Protein AF-A0A968DSQ9-F1 (afdb_monomer_lite)

pLDDT: mean 94.44, std 7.14, range [61.22, 98.44]

Foldseek 3Di:
DDFKDWAWDKDWDADDPVCCVVPVDGIDIDTDGTPGDIDGPVNVVVD

Structure (mmCIF, N/CA/C/O backbone):
data_AF-A0A968DSQ9-F1
#
_entry.id   AF-A0A968DSQ9-F1
#
loop_
_atom_site.group_PDB
_atom_site.id
_atom_site.type_symbol
_atom_site.label_atom_id
_atom_site.label_alt_id
_atom_site.label_comp_id
_atom_site.label_asym_id
_atom_site.label_entity_id
_atom_site.label_seq_id
_atom_site.pdbx_PDB_ins_code
_atom_site.Cartn_x
_atom_site.Cartn_y
_atom_site.Cartn_z
_atom_site.occupancy
_atom_site.B_iso_or_equiv
_atom_site.auth_seq_id
_atom_site.auth_comp_id
_atom_site.auth_asym_id
_atom_site.auth_atom_id
_atom_site.pdbx_PDB_model_num
ATOM 1 N N . PRO A 1 1 ? 12.453 -14.401 -13.572 1.00 80.25 1 PRO A N 1
ATOM 2 C CA . PRO A 1 1 ? 12.356 -13.158 -12.756 1.00 80.25 1 PRO A CA 1
ATOM 3 C C . PRO A 1 1 ? 11.088 -12.379 -13.160 1.00 80.25 1 PRO A C 1
ATOM 5 O O . PRO A 1 1 ? 10.615 -12.627 -14.269 1.00 80.25 1 PRO A O 1
ATOM 8 N N . PRO A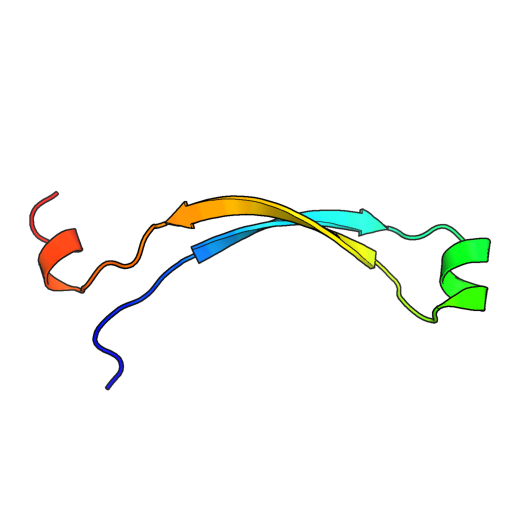 1 2 ? 10.510 -11.507 -12.306 1.00 86.94 2 PRO A N 1
ATOM 9 C CA . PRO A 1 2 ? 9.343 -10.701 -12.672 1.00 86.94 2 PRO A CA 1
ATOM 10 C C . PRO A 1 2 ? 9.725 -9.630 -13.702 1.00 86.94 2 PRO A C 1
ATOM 12 O O . PRO A 1 2 ? 10.719 -8.932 -13.526 1.00 86.94 2 PRO A O 1
ATOM 15 N N . THR A 1 3 ? 8.947 -9.528 -14.779 1.00 95.12 3 THR A N 1
ATOM 16 C CA . THR A 1 3 ? 9.239 -8.663 -15.937 1.00 95.12 3 THR A CA 1
ATOM 17 C C . THR A 1 3 ? 8.520 -7.316 -15.901 1.00 95.12 3 THR A C 1
ATOM 19 O O . THR A 1 3 ? 8.892 -6.417 -16.645 1.00 95.12 3 THR A O 1
ATOM 22 N N . TYR A 1 4 ? 7.527 -7.160 -15.023 1.00 96.19 4 TYR A N 1
ATOM 23 C CA . TYR A 1 4 ? 6.761 -5.928 -14.852 1.00 96.19 4 TYR A CA 1
ATOM 24 C C . TYR A 1 4 ? 6.569 -5.614 -13.371 1.00 96.19 4 TYR A C 1
ATOM 26 O O . TYR A 1 4 ? 6.310 -6.513 -12.564 1.00 96.19 4 TYR A O 1
ATOM 34 N N . ILE A 1 5 ? 6.626 -4.330 -13.028 1.00 95.25 5 ILE A N 1
ATOM 35 C CA . ILE A 1 5 ? 6.276 -3.809 -11.705 1.00 95.25 5 ILE A CA 1
ATOM 36 C C . ILE A 1 5 ? 5.143 -2.793 -11.821 1.00 95.25 5 ILE A C 1
ATOM 38 O O . ILE A 1 5 ? 5.006 -2.114 -12.830 1.00 95.25 5 ILE A O 1
ATOM 42 N N . ARG A 1 6 ? 4.334 -2.669 -10.768 1.00 96.75 6 ARG A N 1
ATOM 43 C CA . ARG A 1 6 ? 3.336 -1.600 -10.617 1.00 96.75 6 ARG A CA 1
ATOM 44 C C . ARG A 1 6 ? 3.360 -1.083 -9.188 1.00 96.75 6 ARG A C 1
ATOM 46 O O . ARG A 1 6 ? 3.653 -1.851 -8.270 1.00 96.75 6 ARG A O 1
ATOM 53 N N . ALA A 1 7 ? 2.964 0.167 -8.985 1.00 97.06 7 ALA A N 1
ATOM 54 C CA . ALA A 1 7 ? 2.857 0.759 -7.655 1.00 97.06 7 ALA A CA 1
ATOM 55 C C . ALA A 1 7 ? 1.474 1.382 -7.439 1.00 97.06 7 ALA A C 1
ATOM 57 O O . ALA A 1 7 ? 0.921 2.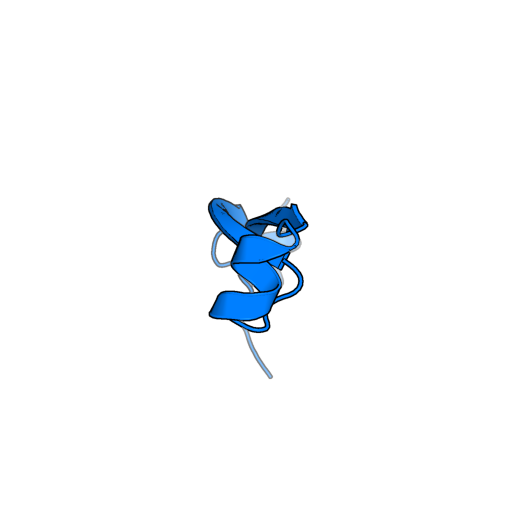050 -8.312 1.00 97.06 7 ALA A O 1
ATOM 58 N N . ARG A 1 8 ? 0.909 1.166 -6.250 1.00 97.94 8 ARG A N 1
ATOM 59 C CA . ARG A 1 8 ? -0.389 1.707 -5.824 1.00 97.94 8 ARG A CA 1
ATOM 60 C C . ARG A 1 8 ? -0.171 2.661 -4.660 1.00 97.94 8 ARG A C 1
ATOM 62 O O . ARG A 1 8 ? 0.524 2.302 -3.712 1.00 97.94 8 ARG A O 1
ATOM 69 N N . LEU A 1 9 ? -0.798 3.829 -4.714 1.00 98.31 9 LEU A N 1
ATOM 70 C CA . LEU A 1 9 ? -0.754 4.809 -3.642 1.00 98.31 9 LEU A CA 1
ATOM 71 C C . LEU A 1 9 ? -1.880 4.550 -2.640 1.00 98.31 9 LEU A C 1
ATOM 73 O O . LEU A 1 9 ? -3.045 4.393 -3.013 1.00 98.31 9 LEU A O 1
ATOM 77 N N . PHE A 1 10 ? -1.520 4.535 -1.361 1.00 98.44 10 PHE A N 1
ATOM 78 C CA . PHE A 1 10 ? -2.462 4.403 -0.259 1.00 98.44 10 PHE A CA 1
ATOM 79 C C . PHE A 1 10 ? -2.233 5.506 0.769 1.00 98.44 10 PHE A C 1
ATOM 81 O O . PHE A 1 10 ? -1.088 5.818 1.100 1.00 98.44 10 PHE A O 1
ATOM 88 N N . ARG A 1 11 ? -3.322 6.047 1.315 1.00 98.31 11 ARG A N 1
ATOM 89 C CA . ARG A 1 11 ? -3.296 6.875 2.520 1.00 98.31 11 ARG A CA 1
ATOM 90 C C . ARG A 1 11 ? -3.396 5.972 3.736 1.00 98.31 11 ARG A C 1
ATOM 92 O O . ARG A 1 11 ? -4.250 5.088 3.777 1.00 98.31 11 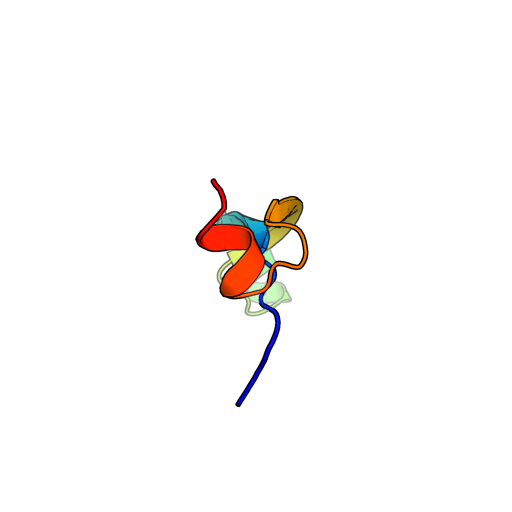ARG A O 1
ATOM 99 N N . TYR A 1 12 ? -2.535 6.214 4.714 1.00 98.19 12 TYR A N 1
ATOM 100 C CA . TYR A 1 12 ? -2.597 5.562 6.013 1.00 98.19 12 TYR A CA 1
ATOM 101 C C . TYR A 1 12 ? -2.963 6.593 7.064 1.00 98.19 12 TYR A C 1
ATOM 103 O O . TYR A 1 12 ? -2.380 7.673 7.119 1.00 98.19 12 TYR A O 1
ATOM 111 N N . GLU A 1 13 ? -3.911 6.230 7.910 1.00 97.81 13 GLU A N 1
ATOM 112 C CA . GLU A 1 13 ? -4.300 7.020 9.068 1.00 97.81 13 GLU A CA 1
ATOM 113 C C . GLU A 1 13 ? -4.333 6.103 10.280 1.00 97.81 13 GLU A C 1
ATOM 115 O O . GLU A 1 13 ? -4.769 4.950 10.186 1.00 97.81 13 GLU A O 1
ATOM 120 N N . PHE A 1 14 ? -3.851 6.598 11.418 1.00 98.12 14 PHE A N 1
ATOM 121 C CA . PHE A 1 14 ? -3.980 5.864 12.668 1.00 98.12 14 PHE A CA 1
ATOM 122 C C . PHE A 1 14 ? -5.460 5.678 12.997 1.00 98.12 14 PHE A C 1
ATOM 124 O O . PHE A 1 14 ? -6.261 6.605 12.874 1.00 98.12 14 PHE A O 1
ATOM 131 N N . THR A 1 15 ? -5.818 4.482 13.447 1.00 97.75 15 THR A N 1
ATOM 132 C CA . THR A 1 15 ? -7.139 4.236 14.031 1.00 97.75 15 THR A CA 1
ATOM 133 C C . THR A 1 15 ? -7.235 4.873 15.413 1.00 97.75 15 THR A C 1
ATOM 135 O O . THR A 1 15 ? -6.258 4.883 16.168 1.00 97.75 15 THR A O 1
ATOM 138 N N . ASN A 1 16 ? -8.427 5.319 15.799 1.00 97.38 16 ASN A N 1
ATOM 139 C CA . ASN A 1 16 ? -8.702 5.732 17.171 1.00 97.38 16 ASN A CA 1
ATOM 140 C C . ASN A 1 16 ? -8.884 4.520 18.111 1.00 97.38 16 ASN A C 1
ATOM 142 O O . ASN A 1 16 ? -8.931 3.363 17.687 1.00 97.38 16 ASN A O 1
ATOM 146 N N . PHE A 1 17 ? -9.000 4.775 19.419 1.00 97.38 17 PHE A N 1
ATOM 147 C CA . PHE A 1 17 ? -9.125 3.710 20.421 1.00 97.38 17 PHE A CA 1
ATOM 148 C C . PHE A 1 17 ? -10.351 2.810 20.228 1.00 97.38 17 PHE A C 1
ATOM 150 O O . PHE A 1 17 ? -10.256 1.612 20.493 1.00 97.38 17 PHE A O 1
ATOM 157 N N . LYS A 1 18 ? -11.489 3.361 19.787 1.00 97.56 18 LYS A N 1
ATOM 158 C CA . LYS A 1 18 ? -12.711 2.584 19.547 1.00 97.56 18 LYS A CA 1
ATOM 159 C C . LYS A 1 18 ? -12.513 1.647 18.356 1.00 97.56 18 LYS A C 1
ATOM 161 O O . LYS A 1 18 ? -12.647 0.439 18.514 1.00 97.56 18 LYS A O 1
ATOM 166 N N . GLU A 1 19 ? -12.085 2.191 17.219 1.00 97.31 19 GLU A N 1
ATOM 167 C CA . GLU A 1 19 ? -11.799 1.427 15.995 1.00 97.31 19 GLU A CA 1
ATOM 168 C C . GLU A 1 19 ? -10.777 0.312 16.246 1.00 97.31 19 GLU A C 1
ATOM 170 O O . GLU A 1 19 ? -10.943 -0.814 15.775 1.00 97.31 19 GLU A O 1
ATOM 175 N N . ARG A 1 20 ? -9.731 0.597 17.031 1.00 97.19 20 ARG A N 1
ATOM 176 C CA . ARG A 1 20 ? -8.716 -0.394 17.389 1.00 97.19 20 ARG A CA 1
ATOM 177 C C . ARG A 1 20 ? -9.258 -1.491 18.304 1.00 97.19 20 ARG A C 1
ATOM 179 O O . ARG A 1 20 ? -8.874 -2.642 18.131 1.00 97.19 20 ARG A O 1
ATOM 186 N N . ARG A 1 21 ? -10.128 -1.175 19.271 1.00 97.56 21 ARG A N 1
ATOM 187 C CA . ARG A 1 21 ? -10.774 -2.203 20.112 1.00 97.56 21 ARG A CA 1
ATOM 188 C C . ARG A 1 21 ? -11.714 -3.096 19.305 1.00 97.56 21 ARG A C 1
ATOM 190 O O . ARG A 1 21 ? -11.784 -4.283 19.587 1.00 97.56 21 ARG A O 1
ATOM 197 N N . GLU A 1 22 ? -12.414 -2.531 18.325 1.00 97.75 22 GLU A N 1
ATOM 198 C CA . GLU A 1 22 ? -13.373 -3.261 17.489 1.00 97.75 22 GLU A CA 1
ATOM 199 C C . GLU A 1 22 ? -12.686 -4.120 16.419 1.00 97.75 22 GLU A C 1
ATOM 201 O O . GLU A 1 22 ? -13.079 -5.260 16.197 1.00 97.75 22 GLU A O 1
ATOM 206 N N . THR A 1 23 ? -11.655 -3.588 15.756 1.00 96.44 23 THR A N 1
ATOM 207 C CA . THR A 1 23 ? -11.042 -4.226 14.575 1.00 96.44 23 THR A CA 1
ATOM 208 C C . THR A 1 23 ? -9.660 -4.824 14.827 1.00 96.44 23 THR A C 1
ATOM 210 O O . THR A 1 23 ? -9.166 -5.587 14.002 1.00 96.44 23 THR A O 1
ATOM 213 N N . GLY A 1 24 ? -8.989 -4.446 15.919 1.00 97.31 24 GLY A N 1
ATOM 214 C CA . GLY A 1 24 ? -7.602 -4.823 16.212 1.00 97.31 24 GLY A CA 1
ATOM 215 C C . GLY A 1 24 ? -6.546 -4.128 15.342 1.00 97.31 24 GLY A C 1
ATOM 216 O O . GLY A 1 24 ? -5.351 -4.241 15.621 1.00 97.31 24 GLY A O 1
ATOM 217 N N . ASN A 1 25 ? -6.955 -3.382 14.315 1.00 97.81 25 ASN A N 1
ATOM 218 C CA . ASN A 1 25 ? -6.036 -2.703 13.411 1.00 97.81 25 ASN A CA 1
ATOM 219 C C . ASN A 1 25 ? -5.460 -1.442 14.060 1.00 97.81 25 ASN A C 1
ATOM 221 O O . ASN A 1 25 ? -6.140 -0.750 14.808 1.00 97.81 25 ASN A O 1
ATOM 225 N N . TRP A 1 26 ? -4.202 -1.137 13.744 1.00 97.31 26 TRP A N 1
ATOM 226 C CA . TRP A 1 26 ? -3.535 0.107 14.159 1.00 97.31 26 TRP A CA 1
ATOM 227 C C . TRP A 1 26 ? -3.710 1.249 13.160 1.00 97.31 26 TRP A C 1
ATOM 229 O O . TRP A 1 26 ? -3.558 2.422 13.502 1.00 97.31 26 TRP A O 1
ATOM 239 N N . TRP A 1 27 ? -3.995 0.891 11.913 1.00 97.94 27 TRP A N 1
ATOM 240 C CA . TRP A 1 27 ? -4.072 1.809 10.796 1.00 97.94 27 TRP A CA 1
ATOM 241 C C . TRP A 1 27 ? -5.246 1.425 9.918 1.00 97.94 27 TRP A C 1
ATOM 243 O O . TRP A 1 27 ? -5.450 0.241 9.629 1.00 97.94 27 TRP A O 1
ATOM 253 N N . LYS A 1 28 ? -5.963 2.430 9.432 1.00 96.56 28 LYS A N 1
ATOM 254 C CA . LYS A 1 28 ? -6.851 2.286 8.283 1.00 96.56 28 LYS A CA 1
ATOM 255 C C . LYS A 1 28 ? -6.083 2.689 7.027 1.00 96.56 28 LYS A C 1
ATOM 257 O O . LYS A 1 28 ? -5.258 3.604 7.061 1.00 96.56 28 LYS A O 1
ATOM 262 N N . ARG A 1 29 ? -6.323 1.959 5.937 1.00 97.38 29 ARG A N 1
ATOM 263 C CA . ARG A 1 29 ? -5.703 2.211 4.633 1.00 97.38 29 ARG A CA 1
ATOM 264 C C . ARG A 1 29 ? -6.776 2.534 3.606 1.00 97.38 29 ARG A C 1
ATOM 266 O O . ARG A 1 29 ? -7.747 1.792 3.481 1.00 97.38 29 ARG A O 1
ATOM 273 N N . GLU A 1 30 ? -6.567 3.597 2.850 1.00 98.19 30 GLU A N 1
ATOM 274 C CA . GLU A 1 30 ? -7.433 3.999 1.746 1.00 98.19 30 GLU A CA 1
ATOM 275 C C . GLU A 1 30 ? -6.628 3.960 0.450 1.00 98.19 30 GLU A C 1
ATOM 277 O O . GLU A 1 30 ? -5.534 4.518 0.378 1.00 98.19 30 GLU A O 1
ATOM 282 N N . TYR A 1 31 ? -7.142 3.271 -0.568 1.00 98.00 31 TYR A N 1
ATOM 283 C CA . TYR A 1 31 ? -6.538 3.307 -1.897 1.00 98.00 31 TYR A CA 1
ATOM 284 C C . TYR A 1 31 ? -6.859 4.645 -2.558 1.00 98.00 31 TYR A C 1
ATOM 286 O O . TYR A 1 31 ? -8.031 4.955 -2.741 1.00 98.00 31 TYR A O 1
ATOM 294 N N . LEU A 1 32 ? -5.830 5.400 -2.941 1.00 98.25 32 LEU A N 1
ATOM 295 C CA . LEU A 1 32 ? -6.018 6.697 -3.588 1.00 98.25 32 LEU A CA 1
ATOM 296 C C . LEU A 1 32 ? -5.993 6.568 -5.111 1.00 98.25 32 LEU A C 1
ATOM 298 O O . LEU A 1 32 ? -6.935 6.955 -5.794 1.00 98.25 32 LEU A O 1
ATOM 302 N N . SER A 1 33 ? -4.902 6.027 -5.652 1.00 97.75 33 SER A N 1
ATOM 303 C CA . SER A 1 33 ? -4.666 5.986 -7.096 1.00 97.75 33 SER A CA 1
ATOM 304 C C . SER A 1 33 ? -3.518 5.036 -7.458 1.00 97.75 33 SER A C 1
ATOM 306 O O . SER A 1 33 ? -2.761 4.595 -6.583 1.00 97.75 33 SER A O 1
ATOM 308 N N . PRO A 1 34 ? -3.339 4.699 -8.747 1.00 97.50 34 PRO A N 1
ATOM 309 C CA . PRO A 1 34 ? -2.075 4.158 -9.227 1.00 97.50 34 PRO A CA 1
ATOM 310 C C . PRO A 1 34 ? -0.971 5.206 -9.034 1.00 97.50 34 PRO A C 1
ATOM 312 O O . PRO A 1 34 ? -1.148 6.363 -9.404 1.00 97.50 34 PRO A O 1
ATOM 315 N N . TYR A 1 35 ? 0.159 4.803 -8.453 1.00 96.19 35 TYR A N 1
ATOM 316 C CA . TYR A 1 35 ? 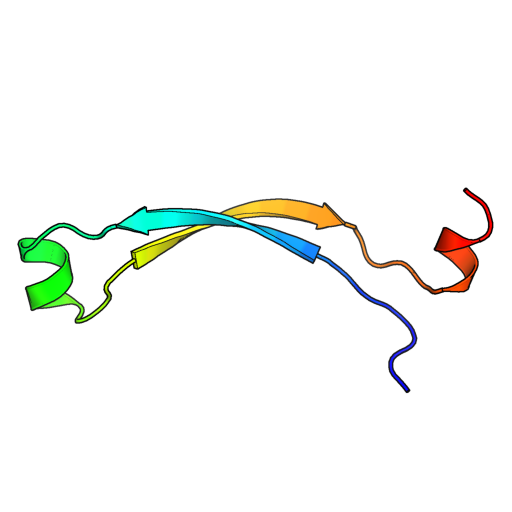1.368 5.634 -8.410 1.00 96.19 35 TYR A CA 1
ATOM 317 C C . TYR A 1 35 ? 2.213 5.412 -9.665 1.00 96.19 35 TYR A C 1
ATOM 319 O O . TYR A 1 35 ? 2.716 6.352 -10.266 1.00 96.19 35 TYR A O 1
ATOM 327 N N . LEU A 1 36 ? 2.327 4.145 -10.068 1.00 95.38 36 LEU A N 1
ATOM 328 C CA . LEU A 1 36 ? 3.029 3.718 -11.266 1.00 95.38 36 LEU A CA 1
ATOM 329 C C . LEU A 1 36 ? 2.189 2.638 -11.940 1.00 95.38 36 LEU A C 1
ATOM 331 O O . LEU A 1 36 ? 1.852 1.622 -11.315 1.00 95.38 36 LEU A O 1
ATOM 335 N N . ASN A 1 37 ? 1.850 2.866 -13.206 1.00 94.81 37 ASN A N 1
ATOM 336 C CA . ASN A 1 37 ? 1.249 1.837 -14.049 1.00 94.81 37 ASN A CA 1
ATOM 337 C C . ASN A 1 37 ? 2.240 0.676 -14.254 1.00 94.81 37 ASN A C 1
ATOM 339 O O . ASN A 1 37 ? 3.415 0.817 -13.927 1.00 94.81 37 ASN A O 1
ATOM 343 N N . PRO A 1 38 ? 1.793 -0.492 -14.738 1.00 96.19 38 PRO A N 1
ATOM 344 C CA . PRO A 1 38 ? 2.711 -1.573 -15.067 1.00 96.19 38 PRO A CA 1
ATOM 345 C C . PRO A 1 38 ? 3.806 -1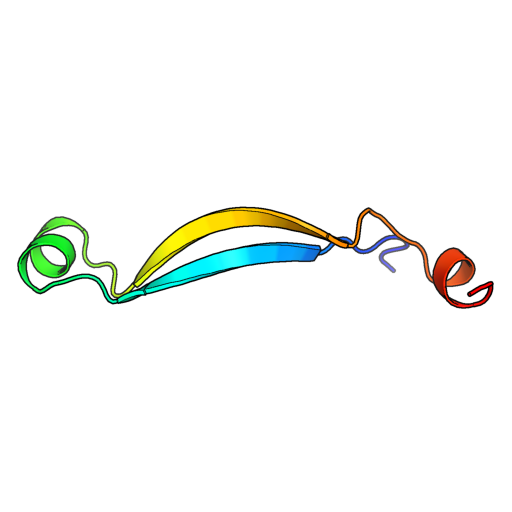.094 -16.028 1.00 96.19 38 PRO A C 1
ATOM 347 O O . PRO A 1 38 ? 3.488 -0.633 -17.119 1.00 96.19 38 PRO A O 1
ATOM 350 N N . VAL A 1 39 ? 5.065 -1.205 -15.612 1.00 95.69 39 VAL A N 1
ATOM 351 C CA . VAL A 1 39 ? 6.244 -0.883 -16.427 1.00 95.69 39 VAL A CA 1
ATOM 352 C C . VAL A 1 39 ? 7.260 -2.012 -16.335 1.00 95.69 39 VAL A C 1
ATOM 354 O O . VAL A 1 39 ? 7.377 -2.679 -15.299 1.00 95.69 39 VAL A O 1
ATOM 357 N N . SER A 1 40 ? 7.966 -2.245 -17.432 1.00 95.31 40 SER A N 1
ATOM 358 C CA . SER A 1 40 ? 9.118 -3.134 -17.523 1.00 95.31 40 SER A CA 1
ATOM 359 C C . SER A 1 40 ? 10.422 -2.382 -17.257 1.00 95.31 40 SER A C 1
ATOM 361 O O . SER A 1 40 ? 10.444 -1.164 -17.077 1.00 95.31 40 SER A O 1
ATOM 363 N N . LEU A 1 41 ? 11.529 -3.123 -17.209 1.00 92.75 41 LEU A N 1
ATOM 364 C CA . LEU A 1 41 ? 12.853 -2.520 -17.102 1.00 92.75 41 LEU A CA 1
ATOM 365 C C . LEU A 1 41 ? 13.215 -1.729 -18.370 1.00 92.75 41 LEU A C 1
ATOM 367 O O . LEU A 1 41 ? 13.890 -0.711 -18.271 1.00 92.75 41 LEU A O 1
ATOM 371 N N . GLU A 1 42 ? 12.777 -2.191 -19.539 1.00 92.69 42 GLU A N 1
ATOM 372 C CA . GLU A 1 42 ? 12.969 -1.513 -20.822 1.00 92.69 42 GLU A CA 1
ATOM 373 C C . GLU A 1 42 ? 12.208 -0.182 -20.869 1.00 92.69 42 GLU A C 1
ATOM 375 O O . GLU A 1 42 ? 12.829 0.836 -21.150 1.00 92.69 42 GLU A O 1
ATOM 380 N N . ASP A 1 43 ? 10.938 -0.151 -20.443 1.00 91.06 43 ASP A N 1
ATOM 381 C CA . ASP A 1 43 ? 10.138 1.089 -20.400 1.00 91.06 43 ASP A CA 1
ATOM 382 C C . ASP A 1 43 ? 10.789 2.196 -19.549 1.00 91.06 43 ASP A C 1
ATOM 384 O O . ASP A 1 43 ? 10.563 3.376 -19.790 1.00 91.06 43 ASP A O 1
ATOM 388 N N . LEU A 1 44 ? 11.580 1.827 -18.533 1.00 86.25 44 LEU A N 1
ATOM 389 C CA . LEU A 1 44 ? 12.287 2.768 -17.656 1.00 86.25 44 LEU A CA 1
ATOM 390 C C . LEU A 1 44 ? 13.614 3.278 -18.235 1.00 86.25 44 LEU A C 1
ATOM 392 O O . LEU A 1 44 ? 14.120 4.287 -17.751 1.00 86.25 44 LEU A O 1
A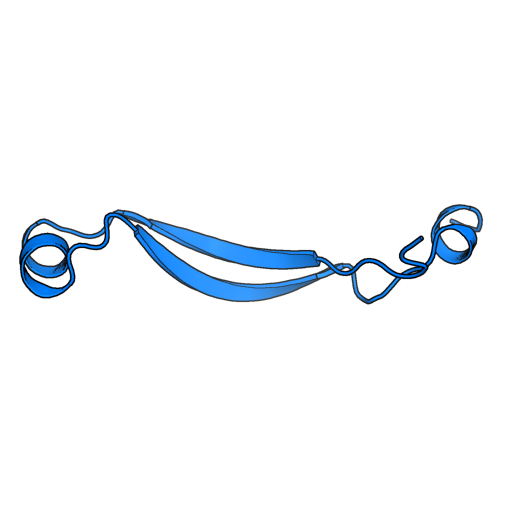TOM 396 N N . LYS A 1 45 ? 14.212 2.575 -19.204 1.00 85.19 45 LYS A N 1
ATOM 397 C CA . LYS A 1 45 ? 15.471 2.986 -19.855 1.00 85.19 45 LYS A CA 1
ATOM 398 C C . LYS A 1 45 ? 15.245 4.015 -20.963 1.00 85.19 45 LYS A C 1
ATOM 400 O O . LYS A 1 45 ? 16.185 4.722 -21.311 1.00 85.19 45 LYS A O 1
ATOM 405 N N . ASP A 1 46 ? 14.025 4.075 -21.491 1.00 71.06 46 ASP A N 1
ATOM 406 C CA . ASP A 1 46 ? 13.629 4.942 -22.605 1.00 71.06 46 ASP A CA 1
ATOM 407 C C . ASP A 1 46 ? 13.038 6.300 -22.149 1.00 71.06 46 ASP A C 1
ATOM 409 O O . ASP A 1 46 ? 12.531 7.060 -22.976 1.00 71.06 46 ASP A O 1
ATOM 413 N N . VAL A 1 47 ? 13.098 6.607 -20.843 1.00 61.22 47 VAL A N 1
ATOM 414 C CA . VAL A 1 47 ? 12.683 7.885 -20.216 1.00 61.22 47 VAL A CA 1
ATOM 415 C C . VAL A 1 47 ? 13.893 8.779 -19.975 1.00 61.22 47 VAL A C 1
ATOM 417 O O . VAL A 1 47 ? 13.785 9.990 -20.273 1.00 61.22 47 VAL A O 1
#

Secondary structure (DSSP, 8-state):
----EEEEEEEEEEPPHHHHHHH--SEEEEEEEEEEEEE-HHHHH--

Sequence (47 aa):
PPTYIRARLFRYEFTNFKERRETGNWWKREYLSPYLNPVSLEDLKDV

Radius of gyration: 16.78 Å; chains: 1; bounding box: 29×21×43 Å